Protein AF-A0A957ZVC9-F1 (afdb_monomer)

Foldseek 3Di:
DVVVVVVVVVVVVVVPPPPPVPDPPPQPQEDEDDQPDEACEEAADEHQEYYYNHEYNYEYHYEHQEYEHNYYYPYYYHYDYVYYD

Sequence (85 aa):
MAAAVVLLLMGLLVGSTWTAHAADIVSNEVYRLDADAVVSDDLYVFAREVYIDGKVEGDLVVAAGYVEINGIVTGDVMGAAGGIV

Solvent-accessible surface area (backbone atoms only — not comparable to full-atom values): 4823 Å² total; per-residue (Å²): 115,69,70,63,53,51,54,52,55,54,55,60,65,59,71,65,63,72,79,70,76,74,72,86,78,78,71,53,53,63,45,70,42,52,64,88,41,71,41,87,40,66,44,81,47,78,31,48,29,38,37,35,41,14,37,31,59,22,37,38,39,38,40,28,49,31,39,38,62,78,38,49,64,74,48,56,80,50,76,49,58,79,39,77,88

Structure (mmCIF, N/CA/C/O backbone):
data_AF-A0A957ZVC9-F1
#
_entry.id   AF-A0A957ZVC9-F1
#
loop_
_atom_site.group_PDB
_atom_site.id
_atom_site.type_symbol
_atom_site.label_atom_id
_atom_site.label_alt_id
_atom_site.label_comp_id
_atom_site.label_asym_id
_atom_site.label_entity_id
_atom_site.label_seq_id
_atom_site.pdbx_PDB_ins_code
_atom_site.Cartn_x
_atom_site.Cartn_y
_atom_site.Cartn_z
_atom_site.occupancy
_atom_site.B_iso_or_equiv
_atom_site.auth_seq_id
_atom_site.auth_comp_id
_atom_site.auth_asym_id
_atom_site.auth_atom_id
_atom_site.pdbx_PDB_model_num
ATOM 1 N N . MET A 1 1 ? 65.341 -8.262 -5.019 1.00 61.22 1 MET A N 1
ATOM 2 C CA . MET A 1 1 ? 64.300 -9.215 -4.566 1.00 61.22 1 MET A CA 1
ATOM 3 C C . MET A 1 1 ? 63.135 -8.531 -3.850 1.00 61.22 1 MET A C 1
ATOM 5 O O . MET A 1 1 ? 62.010 -8.803 -4.232 1.00 61.22 1 MET A O 1
ATOM 9 N N . ALA A 1 2 ? 63.358 -7.600 -2.910 1.00 62.16 2 ALA A N 1
ATOM 10 C CA . ALA A 1 2 ? 62.271 -6.940 -2.164 1.00 62.16 2 ALA A CA 1
ATOM 11 C C . ALA A 1 2 ? 61.265 -6.144 -3.031 1.00 62.16 2 ALA A C 1
ATOM 13 O O . ALA A 1 2 ? 60.062 -6.277 -2.844 1.00 62.16 2 ALA A O 1
ATOM 14 N N . ALA A 1 3 ? 61.729 -5.381 -4.030 1.00 65.12 3 ALA A N 1
ATOM 15 C CA . ALA A 1 3 ? 60.847 -4.566 -4.880 1.00 65.12 3 ALA A CA 1
ATOM 16 C C . ALA A 1 3 ? 59.877 -5.394 -5.752 1.00 65.12 3 ALA A C 1
ATOM 18 O O . ALA A 1 3 ? 58.736 -4.994 -5.964 1.00 65.12 3 ALA A O 1
ATOM 19 N N . ALA A 1 4 ? 60.309 -6.573 -6.213 1.00 67.12 4 ALA A N 1
ATOM 20 C CA . ALA A 1 4 ? 59.479 -7.471 -7.020 1.00 67.12 4 ALA A CA 1
ATOM 21 C C . ALA A 1 4 ? 58.355 -8.118 -6.192 1.00 67.12 4 ALA A C 1
ATOM 23 O O . ALA A 1 4 ? 57.247 -8.291 -6.685 1.00 67.12 4 ALA A O 1
ATOM 24 N N . VAL A 1 5 ? 58.626 -8.420 -4.918 1.00 68.50 5 VAL A N 1
ATOM 25 C CA . VAL A 1 5 ? 57.634 -8.974 -3.982 1.00 68.50 5 VAL A CA 1
ATOM 26 C C . VAL A 1 5 ? 56.578 -7.927 -3.623 1.00 68.50 5 VAL A C 1
ATOM 28 O O . VAL A 1 5 ? 55.396 -8.247 -3.569 1.00 68.50 5 VAL A O 1
ATOM 31 N N . VAL A 1 6 ? 56.981 -6.664 -3.450 1.00 69.69 6 VAL A N 1
ATOM 32 C CA . VAL A 1 6 ? 56.053 -5.556 -3.174 1.00 69.69 6 VAL A CA 1
ATOM 33 C C . VAL A 1 6 ? 55.116 -5.303 -4.357 1.00 69.69 6 VAL A C 1
ATOM 35 O O . VAL A 1 6 ? 53.913 -5.189 -4.153 1.00 69.69 6 VAL A O 1
ATOM 38 N N . LEU A 1 7 ? 55.626 -5.292 -5.594 1.00 67.62 7 LEU A N 1
ATOM 39 C CA . LEU A 1 7 ? 54.794 -5.147 -6.798 1.00 67.62 7 LEU A CA 1
ATOM 40 C C . LEU A 1 7 ? 53.786 -6.296 -6.959 1.00 67.62 7 LEU A C 1
ATOM 42 O O . LEU A 1 7 ? 52.648 -6.067 -7.360 1.00 67.62 7 LEU A O 1
ATOM 46 N N . LEU A 1 8 ? 54.185 -7.516 -6.596 1.00 66.00 8 LEU A N 1
ATOM 47 C CA . LEU A 1 8 ? 53.328 -8.700 -6.651 1.00 66.00 8 LEU A CA 1
ATOM 48 C C . LEU A 1 8 ? 52.236 -8.673 -5.564 1.00 66.00 8 LEU A C 1
ATOM 50 O O . LEU A 1 8 ? 51.089 -9.020 -5.836 1.00 66.00 8 LEU A O 1
ATOM 54 N N . LEU A 1 9 ? 52.562 -8.176 -4.366 1.00 62.25 9 LEU A N 1
ATOM 55 C CA . LEU A 1 9 ? 51.599 -7.932 -3.284 1.00 62.25 9 LEU A CA 1
ATOM 56 C C . LEU A 1 9 ? 50.624 -6.792 -3.614 1.00 62.25 9 LEU A C 1
ATOM 58 O O . LEU A 1 9 ? 49.439 -6.897 -3.309 1.00 62.25 9 LEU A O 1
ATOM 62 N N . MET A 1 10 ? 51.092 -5.730 -4.277 1.00 60.69 10 MET A N 1
ATOM 63 C CA . MET A 1 10 ? 50.221 -4.643 -4.737 1.00 60.69 10 MET A CA 1
ATOM 64 C C . MET A 1 10 ? 49.278 -5.104 -5.854 1.00 60.69 10 MET A C 1
ATOM 66 O O . MET A 1 10 ? 48.108 -4.737 -5.840 1.00 60.69 10 MET A O 1
ATOM 70 N N . GLY A 1 11 ? 49.742 -5.957 -6.775 1.00 62.19 11 GLY A N 1
ATOM 71 C CA . GLY A 1 11 ? 48.894 -6.555 -7.813 1.00 62.19 11 GLY A CA 1
ATOM 72 C C . GLY A 1 11 ? 47.787 -7.457 -7.252 1.00 62.19 11 GLY A C 1
ATOM 73 O O . GLY A 1 11 ? 46.677 -7.464 -7.779 1.00 62.19 11 GLY A O 1
ATOM 74 N N . LEU A 1 12 ? 48.052 -8.158 -6.144 1.00 58.88 12 LEU A N 1
ATOM 75 C CA . LEU A 1 12 ? 47.070 -9.016 -5.472 1.00 58.88 12 LEU A CA 1
ATOM 76 C C . LEU A 1 12 ? 45.948 -8.215 -4.782 1.00 58.88 12 LEU A C 1
ATOM 78 O O . LEU A 1 12 ? 44.814 -8.681 -4.725 1.00 58.88 12 LEU A O 1
ATOM 82 N N . LEU A 1 13 ? 46.238 -6.995 -4.315 1.00 56.72 13 LEU A N 1
ATOM 83 C CA . LEU A 1 13 ? 45.269 -6.106 -3.654 1.00 56.72 13 LEU A CA 1
ATOM 84 C C . LEU A 1 13 ? 44.324 -5.378 -4.632 1.00 56.72 13 LEU A C 1
ATOM 86 O O . LEU A 1 13 ? 43.285 -4.873 -4.214 1.00 56.72 13 LEU A O 1
ATOM 90 N N . VAL A 1 14 ? 44.656 -5.328 -5.928 1.00 57.06 14 VAL A N 1
ATOM 91 C CA . VAL A 1 14 ? 43.815 -4.704 -6.973 1.00 57.06 14 VAL A CA 1
ATOM 92 C C . VAL A 1 14 ? 42.833 -5.708 -7.593 1.00 57.06 14 VAL A C 1
ATOM 94 O O . VAL A 1 14 ? 41.772 -5.310 -8.062 1.00 57.06 14 VAL A O 1
ATOM 97 N N . GLY A 1 15 ? 43.143 -7.011 -7.557 1.00 53.44 15 GLY A N 1
ATOM 98 C CA . GLY A 1 15 ? 42.264 -8.078 -8.065 1.00 53.44 15 GLY A CA 1
ATOM 99 C C . GLY A 1 15 ? 41.004 -8.306 -7.223 1.00 53.44 15 GLY A C 1
ATOM 100 O O . GLY A 1 15 ? 40.031 -8.875 -7.707 1.00 53.44 15 GLY A O 1
ATOM 101 N N . SER A 1 16 ? 40.975 -7.795 -5.993 1.00 52.16 16 SER A N 1
ATOM 102 C CA . SER A 1 16 ? 39.750 -7.595 -5.223 1.00 52.16 16 SER A CA 1
ATOM 103 C C . SER A 1 16 ? 39.019 -6.342 -5.706 1.00 52.16 16 SER A C 1
ATOM 105 O O . SER A 1 16 ? 38.687 -5.467 -4.912 1.00 52.16 16 SER A O 1
ATOM 107 N N . THR A 1 17 ? 38.767 -6.230 -7.014 1.00 50.03 17 THR A N 1
ATOM 108 C CA . THR A 1 17 ? 37.658 -5.409 -7.490 1.00 50.03 17 THR A CA 1
ATOM 109 C C . THR A 1 17 ? 36.425 -6.032 -6.884 1.00 50.03 17 THR A C 1
ATOM 111 O O . THR A 1 17 ? 35.993 -7.111 -7.289 1.00 50.03 17 THR A O 1
ATOM 114 N N . TRP A 1 18 ? 35.944 -5.385 -5.834 1.00 58.12 18 TRP A N 1
ATOM 115 C CA . TRP A 1 18 ? 34.693 -5.677 -5.185 1.00 58.12 18 TRP A CA 1
ATOM 116 C C . TRP A 1 18 ? 33.674 -5.879 -6.292 1.00 58.12 18 TRP A C 1
ATOM 118 O O . TRP A 1 18 ? 33.338 -4.942 -7.016 1.00 58.12 18 TRP A O 1
ATOM 128 N N . THR A 1 19 ? 33.217 -7.112 -6.467 1.00 62.44 19 THR A N 1
ATOM 129 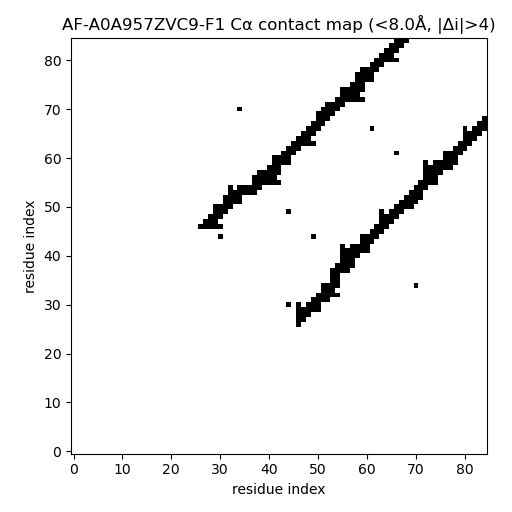C CA . THR A 1 19 ? 31.928 -7.334 -7.092 1.00 62.44 19 THR A CA 1
ATOM 130 C C . THR A 1 19 ? 30.933 -6.672 -6.152 1.00 62.44 19 THR A C 1
ATOM 132 O O . THR A 1 19 ? 30.432 -7.289 -5.217 1.00 62.44 19 THR A O 1
ATOM 135 N N . ALA A 1 20 ? 30.726 -5.367 -6.335 1.00 63.34 20 ALA A N 1
ATOM 136 C CA . ALA A 1 20 ? 29.515 -4.720 -5.898 1.00 63.34 20 ALA A CA 1
ATOM 137 C C . ALA A 1 20 ? 28.417 -5.510 -6.598 1.00 63.34 20 ALA A C 1
ATOM 139 O O . ALA A 1 20 ? 28.338 -5.513 -7.827 1.00 63.34 20 ALA A O 1
ATOM 140 N N . HIS A 1 21 ? 27.660 -6.276 -5.821 1.00 60.22 21 HIS A N 1
ATOM 141 C CA . HIS A 1 21 ? 26.438 -6.884 -6.300 1.00 60.22 21 HIS A CA 1
ATOM 142 C C . HIS A 1 21 ? 25.571 -5.724 -6.798 1.00 60.22 21 HIS A C 1
ATOM 144 O O . HIS A 1 21 ? 25.039 -4.949 -6.004 1.00 60.22 21 HIS A O 1
ATOM 150 N N . ALA A 1 22 ? 25.551 -5.520 -8.119 1.00 62.56 22 ALA A N 1
ATOM 151 C CA . ALA A 1 22 ? 24.598 -4.637 -8.761 1.00 62.56 22 ALA A CA 1
ATOM 152 C C . ALA A 1 22 ? 23.224 -5.141 -8.329 1.00 62.56 22 ALA A C 1
ATOM 154 O O . ALA A 1 22 ? 22.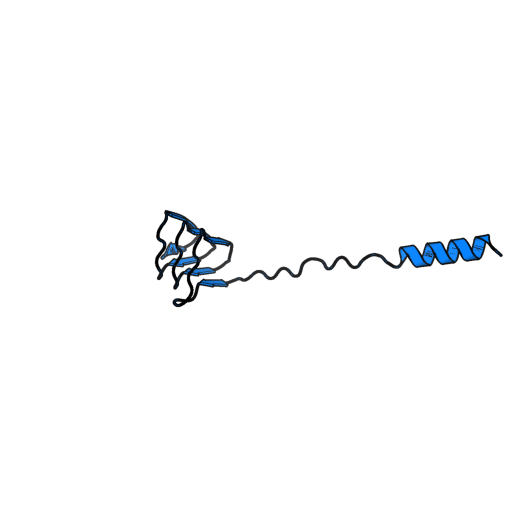972 -6.339 -8.420 1.00 62.56 22 ALA A O 1
ATOM 155 N N . ALA A 1 23 ? 22.435 -4.241 -7.751 1.00 61.03 23 ALA A N 1
ATOM 156 C CA . ALA A 1 23 ? 21.210 -4.529 -7.024 1.00 61.03 23 ALA A CA 1
ATOM 157 C C . ALA A 1 23 ? 20.418 -5.725 -7.579 1.00 61.03 23 ALA A C 1
ATOM 159 O O . ALA A 1 23 ? 2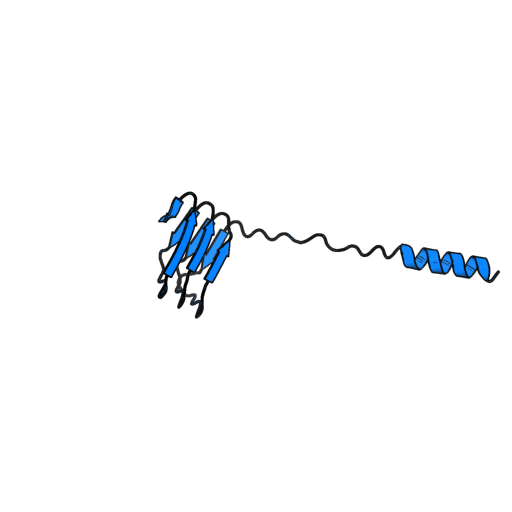0.088 -5.751 -8.766 1.00 61.03 23 ALA A O 1
ATOM 160 N N . ASP A 1 24 ? 20.034 -6.655 -6.702 1.00 49.59 24 ASP A N 1
ATOM 161 C CA . ASP A 1 24 ? 18.865 -7.490 -6.964 1.00 49.59 24 ASP A CA 1
ATOM 162 C C . ASP A 1 24 ? 17.654 -6.555 -6.934 1.00 49.59 24 ASP A C 1
ATOM 164 O O . ASP A 1 24 ? 17.108 -6.225 -5.880 1.00 49.59 24 ASP A O 1
ATOM 168 N N . ILE A 1 25 ? 17.285 -6.038 -8.107 1.00 56.12 25 ILE A N 1
ATOM 169 C CA . ILE A 1 25 ? 16.061 -5.264 -8.281 1.00 56.12 25 ILE A CA 1
ATOM 170 C C . ILE A 1 25 ? 14.916 -6.271 -8.226 1.00 56.12 25 ILE A C 1
ATOM 172 O O . ILE A 1 25 ? 14.461 -6.786 -9.246 1.00 56.12 25 ILE A O 1
ATOM 176 N N . VAL A 1 26 ? 14.456 -6.571 -7.013 1.00 50.81 26 VAL A N 1
ATOM 177 C CA . VAL A 1 26 ? 13.169 -7.230 -6.804 1.00 50.81 26 VAL A CA 1
ATOM 178 C C . VAL A 1 26 ? 12.101 -6.168 -7.039 1.00 50.81 26 VAL A C 1
ATOM 180 O O . VAL A 1 26 ? 11.623 -5.515 -6.115 1.00 50.81 26 VAL A O 1
ATOM 183 N N . SER A 1 27 ? 11.764 -5.933 -8.307 1.00 58.69 27 SER A N 1
ATOM 184 C CA . SER A 1 27 ? 10.544 -5.210 -8.637 1.00 58.69 27 SER A CA 1
ATOM 185 C C . SER A 1 27 ? 9.392 -6.162 -8.356 1.00 58.69 27 SER A C 1
ATOM 187 O O . SER A 1 27 ? 9.067 -7.009 -9.190 1.00 58.69 27 SER A O 1
ATOM 189 N N . ASN A 1 28 ? 8.794 -6.073 -7.171 1.00 63.12 28 ASN A N 1
ATOM 190 C CA . ASN A 1 28 ? 7.493 -6.689 -6.975 1.00 63.12 28 ASN A CA 1
ATOM 191 C C . ASN A 1 28 ? 6.540 -5.997 -7.954 1.00 63.12 28 ASN A C 1
ATOM 193 O O . ASN A 1 28 ? 6.127 -4.859 -7.744 1.00 63.12 28 ASN A O 1
ATOM 197 N N . GLU A 1 29 ? 6.255 -6.656 -9.078 1.00 86.31 29 GLU A N 1
ATOM 198 C CA . GLU A 1 29 ? 5.296 -6.146 -10.055 1.00 86.31 29 GLU A CA 1
ATOM 199 C C . GLU A 1 29 ? 3.931 -5.953 -9.393 1.00 86.31 29 GLU A C 1
ATOM 201 O O . GLU A 1 29 ? 3.215 -5.007 -9.703 1.00 86.31 29 GLU A O 1
ATOM 206 N N . VAL A 1 30 ? 3.615 -6.815 -8.427 1.00 94.44 30 VAL A N 1
ATOM 207 C CA . VAL A 1 30 ? 2.376 -6.782 -7.667 1.00 94.44 30 VAL A CA 1
ATOM 208 C C . VAL A 1 30 ? 2.694 -6.632 -6.183 1.00 94.44 30 VAL A C 1
ATOM 210 O O . VAL A 1 30 ? 3.476 -7.407 -5.623 1.00 94.44 30 VAL A O 1
ATOM 213 N N . TYR A 1 31 ? 2.067 -5.656 -5.536 1.00 95.69 31 TYR A N 1
ATOM 214 C CA . TYR A 1 31 ? 1.966 -5.589 -4.082 1.00 95.69 31 TYR A CA 1
ATOM 215 C C . TYR A 1 31 ? 0.549 -5.980 -3.664 1.00 95.69 31 TYR A C 1
ATOM 217 O O . TYR A 1 31 ? -0.423 -5.484 -4.235 1.00 95.69 31 TYR A O 1
ATOM 225 N N . ARG A 1 32 ? 0.428 -6.859 -2.666 1.00 97.44 32 ARG A N 1
ATOM 226 C CA . ARG A 1 32 ? -0.851 -7.203 -2.046 1.00 97.44 32 ARG A CA 1
ATOM 227 C C . ARG A 1 32 ? -0.730 -7.091 -0.531 1.00 97.44 32 ARG A C 1
ATOM 229 O O . ARG A 1 32 ? 0.171 -7.687 0.052 1.00 97.44 32 ARG A O 1
ATOM 236 N N . LEU A 1 33 ? -1.642 -6.337 0.075 1.00 97.38 33 LEU A N 1
ATOM 237 C CA . LEU A 1 33 ? -1.923 -6.405 1.502 1.00 97.38 33 LEU A CA 1
ATOM 238 C C . LEU A 1 33 ? -3.092 -7.371 1.687 1.00 97.38 33 LEU A C 1
ATOM 240 O O . LEU A 1 33 ? -4.223 -7.009 1.369 1.00 97.38 33 LEU A O 1
ATOM 244 N N . ASP A 1 34 ? -2.808 -8.589 2.147 1.00 98.06 34 ASP A N 1
ATOM 245 C CA . ASP A 1 34 ? -3.818 -9.637 2.324 1.00 98.06 34 ASP A CA 1
ATOM 246 C C . ASP A 1 34 ? -4.914 -9.229 3.322 1.00 98.06 34 ASP A C 1
ATOM 248 O O . ASP A 1 34 ? -4.700 -8.404 4.209 1.00 98.06 34 ASP A O 1
ATOM 252 N N . ALA A 1 35 ? -6.102 -9.822 3.187 1.00 97.81 35 ALA A N 1
ATOM 253 C CA . ALA A 1 35 ? -7.297 -9.435 3.943 1.00 97.81 35 ALA A CA 1
ATOM 254 C C . ALA A 1 35 ? -7.170 -9.584 5.472 1.00 97.81 35 ALA A C 1
ATOM 256 O O . ALA A 1 35 ? -7.877 -8.912 6.222 1.00 97.81 35 ALA A O 1
ATOM 257 N N . ASP A 1 36 ? -6.295 -10.470 5.947 1.00 97.44 36 ASP A N 1
ATOM 258 C CA . ASP A 1 36 ? -6.003 -10.685 7.366 1.00 97.44 36 ASP A CA 1
ATOM 259 C C . ASP A 1 36 ? -4.851 -9.812 7.891 1.00 97.44 36 ASP A C 1
ATOM 261 O O . ASP A 1 36 ? -4.598 -9.783 9.098 1.00 97.44 36 ASP A O 1
ATOM 265 N N . ALA A 1 37 ? -4.174 -9.072 7.010 1.00 98.00 37 ALA A N 1
ATOM 266 C CA . ALA A 1 37 ? -3.075 -8.197 7.375 1.00 98.00 37 ALA A CA 1
ATOM 267 C C . ALA A 1 37 ? -3.569 -6.826 7.863 1.00 98.00 37 ALA A C 1
ATOM 269 O O . ALA A 1 37 ? -4.506 -6.228 7.326 1.00 98.00 37 ALA A O 1
ATOM 270 N N . VAL A 1 38 ? -2.881 -6.305 8.882 1.00 98.25 38 VAL A N 1
ATOM 271 C CA . VAL A 1 38 ? -3.089 -4.957 9.417 1.00 98.25 38 VAL A CA 1
ATOM 272 C C . VAL A 1 38 ? -1.757 -4.219 9.421 1.00 98.25 38 VAL A C 1
ATOM 274 O O . VAL A 1 38 ? -0.788 -4.682 10.024 1.00 98.25 38 VAL A O 1
ATOM 277 N N . VAL A 1 39 ? -1.719 -3.061 8.767 1.00 98.00 39 VAL A N 1
ATOM 278 C CA . VAL A 1 39 ? -0.633 -2.085 8.887 1.00 98.00 39 VAL A CA 1
ATOM 279 C C . VAL A 1 39 ? -1.076 -1.048 9.911 1.00 98.00 39 VAL A C 1
ATOM 281 O O . VAL A 1 39 ? -2.001 -0.289 9.647 1.00 98.00 39 VAL A O 1
ATOM 284 N N . SER A 1 40 ? -0.453 -1.033 11.090 1.00 98.06 40 SER A N 1
ATOM 285 C CA . SER A 1 40 ? -0.821 -0.123 12.192 1.00 98.06 40 SER A CA 1
ATOM 286 C C . SER A 1 40 ? -0.208 1.287 12.080 1.00 98.06 40 SER A C 1
ATOM 288 O O . SER A 1 40 ? 0.016 1.938 13.097 1.00 98.06 40 SER A O 1
ATOM 290 N N . ASP A 1 41 ? 0.123 1.720 10.863 1.00 97.50 41 ASP A N 1
ATOM 291 C CA . ASP A 1 41 ? 0.750 3.008 10.536 1.00 97.50 41 ASP A CA 1
ATOM 292 C C . ASP A 1 41 ? 0.424 3.370 9.071 1.00 97.50 41 ASP A C 1
ATOM 294 O O . ASP A 1 41 ? -0.333 2.655 8.402 1.00 97.50 41 ASP A O 1
ATOM 298 N N . ASP A 1 42 ? 1.023 4.441 8.560 1.00 98.31 42 ASP A N 1
ATOM 299 C CA . ASP A 1 42 ? 0.947 4.836 7.157 1.00 98.31 42 ASP A CA 1
ATOM 300 C C . ASP A 1 42 ? 1.594 3.798 6.221 1.00 98.31 42 ASP A C 1
ATOM 302 O O . ASP A 1 42 ? 2.621 3.178 6.525 1.00 98.31 42 ASP A O 1
ATOM 306 N N . LEU A 1 43 ? 1.030 3.647 5.022 1.00 97.50 43 LEU A N 1
ATOM 307 C CA . LEU A 1 43 ? 1.484 2.700 4.008 1.00 97.50 43 LEU A CA 1
ATOM 308 C C . LEU A 1 43 ? 1.879 3.419 2.709 1.00 97.50 43 LEU A C 1
ATOM 310 O O . LEU A 1 43 ? 1.056 4.067 2.067 1.00 97.50 43 LEU A O 1
ATOM 314 N N . TYR A 1 44 ? 3.135 3.247 2.284 1.00 97.56 44 TYR A N 1
ATOM 315 C CA . TYR A 1 44 ? 3.690 3.821 1.052 1.00 97.56 44 TYR A CA 1
ATOM 316 C C . TYR A 1 44 ? 4.033 2.708 0.059 1.00 97.56 44 TYR A C 1
ATOM 318 O O .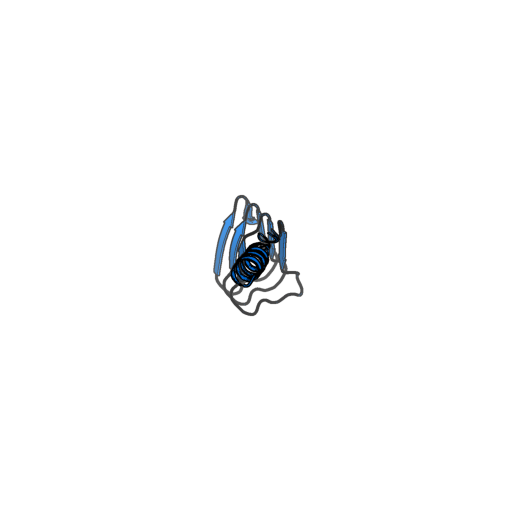 TYR A 1 44 ? 4.916 1.891 0.328 1.00 97.56 44 TYR A O 1
ATOM 32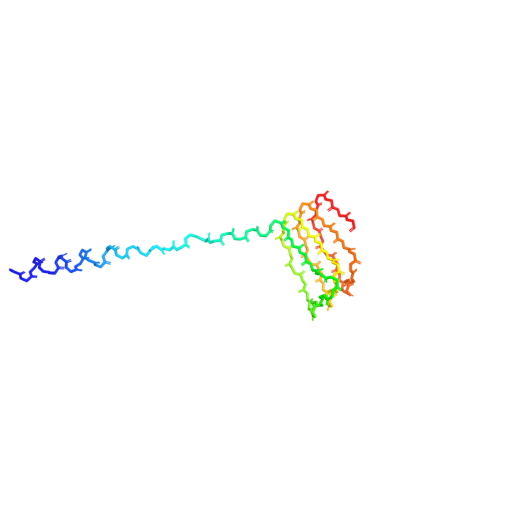6 N N . VAL A 1 45 ? 3.358 2.670 -1.093 1.00 96.00 45 VAL A N 1
ATOM 327 C CA . VAL A 1 45 ? 3.493 1.569 -2.064 1.00 96.00 45 VAL A CA 1
ATOM 328 C C . VAL A 1 45 ? 3.731 2.086 -3.477 1.00 96.00 45 VAL A C 1
ATOM 330 O O . VAL A 1 45 ? 2.964 2.882 -4.016 1.00 96.00 45 VAL A O 1
ATOM 333 N N . PHE A 1 46 ? 4.777 1.552 -4.106 1.00 94.75 46 PHE A N 1
ATOM 334 C CA . PHE A 1 46 ? 5.128 1.807 -5.500 1.00 94.75 46 PHE A CA 1
ATOM 335 C C . PHE A 1 46 ? 5.299 0.466 -6.216 1.00 94.75 46 PHE A C 1
ATOM 337 O O . PHE A 1 46 ? 6.268 -0.251 -5.965 1.00 94.75 46 PHE A O 1
ATOM 344 N N . ALA A 1 47 ? 4.347 0.109 -7.078 1.00 93.94 47 ALA A N 1
ATOM 345 C CA . ALA A 1 47 ? 4.330 -1.170 -7.794 1.00 93.94 47 ALA A CA 1
ATOM 346 C C . ALA A 1 47 ? 3.640 -1.029 -9.161 1.00 93.94 47 ALA A C 1
ATOM 348 O O . ALA A 1 47 ? 3.091 0.022 -9.476 1.00 93.94 47 ALA A O 1
ATOM 349 N N . ARG A 1 48 ? 3.655 -2.070 -10.003 1.00 95.12 48 ARG A N 1
ATOM 350 C CA . ARG A 1 48 ? 2.891 -2.054 -11.267 1.00 95.12 48 ARG A CA 1
ATOM 351 C C . ARG A 1 48 ? 1.395 -2.246 -10.991 1.00 95.12 48 ARG A C 1
ATOM 353 O O . ARG A 1 48 ? 0.583 -1.550 -11.599 1.00 95.12 48 ARG A O 1
ATOM 360 N N . GLU A 1 49 ? 1.054 -3.119 -10.050 1.00 96.44 49 GLU A N 1
ATOM 361 C CA . GLU A 1 49 ? -0.305 -3.374 -9.562 1.00 96.44 49 GLU A CA 1
ATOM 362 C C . GLU A 1 49 ? -0.320 -3.398 -8.027 1.00 96.44 49 GLU A C 1
ATOM 364 O O . GLU A 1 49 ? 0.591 -3.948 -7.401 1.00 96.44 49 GLU A O 1
ATOM 369 N N . VAL A 1 50 ? -1.346 -2.808 -7.414 1.00 97.56 50 VAL A N 1
ATOM 370 C CA . VAL A 1 50 ? -1.510 -2.754 -5.955 1.00 97.56 50 VAL A CA 1
ATOM 371 C C . VAL A 1 50 ? -2.902 -3.232 -5.569 1.00 97.56 50 VAL A C 1
ATOM 373 O O . VAL A 1 50 ? -3.889 -2.703 -6.069 1.00 97.56 50 VAL A O 1
ATOM 376 N N . TYR A 1 51 ? -2.964 -4.194 -4.651 1.00 98.12 51 TYR A N 1
ATOM 377 C CA . TYR A 1 51 ? -4.197 -4.716 -4.064 1.00 98.12 51 TYR A CA 1
ATOM 378 C C . TYR A 1 51 ? -4.176 -4.497 -2.553 1.00 98.12 51 TYR A C 1
ATOM 380 O O . TYR A 1 51 ? -3.296 -5.012 -1.862 1.00 98.12 51 TYR A O 1
ATOM 388 N N . ILE A 1 52 ? -5.126 -3.728 -2.034 1.00 98.25 52 ILE A N 1
ATOM 389 C CA . ILE A 1 52 ? -5.282 -3.478 -0.602 1.00 98.25 52 ILE A CA 1
ATOM 390 C C . ILE A 1 52 ? -6.544 -4.200 -0.143 1.00 98.25 52 ILE A C 1
ATOM 392 O O . ILE A 1 52 ? -7.633 -3.635 -0.191 1.00 98.25 52 ILE A O 1
ATOM 396 N N . ASP A 1 53 ? -6.396 -5.458 0.270 1.00 98.50 53 ASP A N 1
ATOM 397 C CA . ASP A 1 53 ? -7.496 -6.281 0.786 1.00 98.50 53 ASP A CA 1
ATOM 398 C C . ASP A 1 53 ? -7.595 -6.181 2.326 1.00 98.50 53 ASP A C 1
ATOM 400 O O . ASP A 1 53 ? -8.679 -6.324 2.892 1.00 98.50 53 ASP A O 1
ATOM 404 N N . GLY A 1 54 ? -6.471 -5.914 3.004 1.00 98.19 54 GLY A N 1
ATOM 405 C CA . GLY A 1 54 ? -6.362 -5.759 4.461 1.00 98.19 54 GLY A CA 1
ATOM 406 C C . GLY A 1 54 ? -6.648 -4.352 5.004 1.00 98.19 54 GLY A C 1
ATOM 407 O O . GLY A 1 54 ? -7.238 -3.499 4.343 1.00 98.19 54 GLY A O 1
ATOM 408 N N . LYS A 1 55 ? -6.228 -4.090 6.248 1.00 98.62 55 LYS A N 1
ATOM 409 C CA . LYS A 1 55 ? -6.463 -2.807 6.939 1.00 98.62 55 LYS A CA 1
ATOM 410 C C . LYS A 1 55 ? -5.195 -1.952 7.024 1.00 98.62 55 LYS A C 1
ATOM 412 O O . LYS A 1 55 ? -4.146 -2.449 7.423 1.00 98.62 55 LYS A O 1
ATOM 417 N N . VAL A 1 56 ? -5.325 -0.655 6.752 1.00 98.56 56 VAL A N 1
ATOM 418 C CA . VAL A 1 56 ? -4.309 0.378 7.012 1.00 98.56 56 VAL A CA 1
ATOM 419 C C . VAL A 1 56 ? -4.849 1.329 8.082 1.00 98.56 56 VAL A C 1
ATOM 421 O O . VAL A 1 56 ? -5.879 1.975 7.886 1.00 98.56 56 VAL A O 1
ATOM 424 N N . GLU A 1 57 ? -4.185 1.395 9.233 1.00 98.44 57 GLU A N 1
ATOM 425 C CA . GLU A 1 57 ? -4.545 2.256 10.370 1.00 98.44 57 GLU A CA 1
ATOM 426 C C . GLU A 1 57 ? -3.841 3.624 10.309 1.00 98.44 57 GLU A C 1
ATOM 428 O O . GLU A 1 57 ? -3.349 4.128 11.315 1.00 98.44 57 GLU A O 1
ATOM 433 N N . GLY A 1 58 ? -3.791 4.215 9.119 1.00 98.25 58 GLY A N 1
ATOM 434 C CA . GLY A 1 58 ? -3.104 5.467 8.814 1.00 98.25 58 GLY A CA 1
ATOM 435 C C . GLY A 1 58 ? -3.441 5.923 7.399 1.00 98.25 58 GLY A C 1
ATOM 436 O O . GLY A 1 58 ? -4.493 5.547 6.864 1.00 98.25 58 GLY A O 1
ATOM 437 N N . ASP A 1 59 ? -2.546 6.696 6.798 1.00 98.69 59 ASP A N 1
ATOM 438 C CA . ASP A 1 59 ? -2.664 7.166 5.422 1.00 98.69 59 ASP A CA 1
ATOM 439 C C . ASP A 1 59 ? -2.111 6.132 4.428 1.00 98.69 59 ASP A C 1
ATOM 441 O O . ASP A 1 59 ? -1.136 5.427 4.691 1.00 98.69 59 ASP A O 1
ATOM 445 N N . LEU A 1 60 ? -2.714 6.052 3.242 1.00 98.19 60 LEU A N 1
ATOM 446 C CA . LEU A 1 60 ? -2.228 5.239 2.128 1.00 98.19 60 LEU A CA 1
ATOM 447 C C . LEU A 1 60 ? -1.717 6.146 1.009 1.00 98.19 60 LEU A C 1
ATOM 449 O O . LEU A 1 60 ? -2.498 6.823 0.340 1.00 98.19 60 LEU A O 1
ATOM 453 N N . VAL A 1 61 ? -0.413 6.099 0.742 1.00 98.12 61 VAL A N 1
ATOM 454 C CA . VAL A 1 61 ? 0.217 6.763 -0.403 1.00 98.12 61 VAL A CA 1
ATOM 455 C C . VAL A 1 61 ? 0.618 5.713 -1.430 1.00 98.12 61 VAL A C 1
ATOM 457 O O . VAL A 1 61 ? 1.487 4.878 -1.184 1.00 98.12 61 VAL A O 1
ATOM 460 N N . VAL A 1 62 ? -0.002 5.751 -2.607 1.00 97.38 62 VAL A N 1
ATOM 461 C CA . VAL A 1 62 ? 0.171 4.714 -3.628 1.00 97.38 62 VAL A CA 1
ATOM 462 C C . VAL A 1 62 ? 0.414 5.303 -5.013 1.00 97.38 62 VAL A C 1
ATOM 464 O O . VAL A 1 62 ? -0.292 6.206 -5.460 1.00 97.38 62 VAL A O 1
ATOM 467 N N . ALA A 1 63 ? 1.393 4.764 -5.737 1.00 96.44 63 ALA A N 1
ATOM 468 C CA . ALA A 1 63 ? 1.519 5.015 -7.169 1.00 96.44 63 ALA A CA 1
ATOM 469 C C . ALA A 1 63 ? 1.742 3.712 -7.937 1.00 96.44 63 ALA A C 1
ATOM 471 O O . ALA A 1 63 ? 2.692 2.973 -7.665 1.00 96.44 63 ALA A O 1
ATOM 472 N N . ALA A 1 64 ? 0.854 3.435 -8.895 1.00 96.50 64 ALA A N 1
ATOM 473 C CA . ALA A 1 64 ? 0.877 2.193 -9.661 1.00 96.50 64 ALA A CA 1
ATOM 474 C C . ALA A 1 64 ? 0.209 2.309 -11.035 1.00 96.50 64 ALA A C 1
ATOM 476 O O . ALA A 1 64 ? -0.462 3.286 -11.341 1.00 96.50 64 ALA A O 1
ATOM 477 N N . GLY A 1 65 ? 0.370 1.298 -11.890 1.00 97.19 65 GLY A N 1
ATOM 478 C CA . GLY A 1 65 ? -0.414 1.202 -13.125 1.00 97.19 65 GLY A CA 1
ATOM 479 C C . GLY A 1 65 ? -1.896 0.941 -12.835 1.00 97.19 65 GLY A C 1
ATOM 480 O O . GLY A 1 65 ? -2.763 1.571 -13.441 1.00 97.19 65 GLY A O 1
ATOM 481 N N . TYR A 1 66 ? -2.163 0.063 -11.867 1.00 97.50 66 TYR A N 1
ATOM 482 C CA . TYR A 1 66 ? -3.495 -0.296 -11.384 1.00 97.50 66 TYR A CA 1
ATOM 483 C C . TYR A 1 66 ? -3.509 -0.381 -9.853 1.00 97.50 66 TYR A C 1
ATOM 485 O O . TYR A 1 66 ? -2.566 -0.906 -9.258 1.00 97.50 66 TYR A O 1
ATOM 493 N N . VAL A 1 67 ? -4.567 0.135 -9.229 1.00 98.12 67 VAL A N 1
ATOM 494 C CA . VAL A 1 67 ? -4.798 0.085 -7.778 1.00 98.12 67 VAL A CA 1
ATOM 495 C C . VAL A 1 67 ? -6.213 -0.430 -7.516 1.00 98.12 67 VAL A C 1
ATOM 497 O O . VAL A 1 67 ? -7.162 0.062 -8.117 1.00 98.12 67 VAL A O 1
ATOM 500 N N . GLU A 1 68 ? -6.356 -1.380 -6.601 1.00 98.19 68 GLU A N 1
ATOM 501 C CA . GLU A 1 68 ? -7.644 -1.887 -6.122 1.00 98.19 68 GLU A CA 1
ATOM 502 C C . GLU A 1 68 ? -7.664 -1.864 -4.595 1.00 98.19 68 GLU A C 1
ATOM 504 O O . GLU A 1 68 ? -6.769 -2.421 -3.951 1.00 98.19 68 GLU A O 1
ATOM 509 N N . ILE A 1 69 ? -8.663 -1.196 -4.014 1.00 97.88 69 ILE A N 1
ATOM 510 C CA . ILE A 1 69 ? -8.786 -1.036 -2.560 1.00 97.88 69 ILE A CA 1
ATOM 511 C C . ILE A 1 69 ? -10.100 -1.670 -2.095 1.00 97.88 69 ILE A C 1
ATOM 513 O O . ILE A 1 69 ? -11.155 -1.041 -2.108 1.00 97.88 69 ILE A O 1
ATOM 517 N N . ASN A 1 70 ? -10.019 -2.922 -1.643 1.00 98.06 70 ASN A N 1
ATOM 518 C CA . ASN A 1 70 ? -11.145 -3.673 -1.072 1.00 98.06 70 ASN A CA 1
ATOM 519 C C . ASN A 1 70 ? -11.226 -3.557 0.461 1.00 98.06 70 ASN A C 1
ATOM 521 O O . ASN A 1 70 ? -12.274 -3.806 1.059 1.00 98.06 70 ASN A O 1
ATOM 525 N N . GLY A 1 71 ? -10.100 -3.232 1.093 1.00 97.25 71 GLY A N 1
ATOM 526 C CA . GLY A 1 71 ? -9.920 -3.154 2.533 1.00 97.25 71 GLY A CA 1
ATOM 527 C C . GLY A 1 71 ? -10.323 -1.813 3.151 1.00 97.25 71 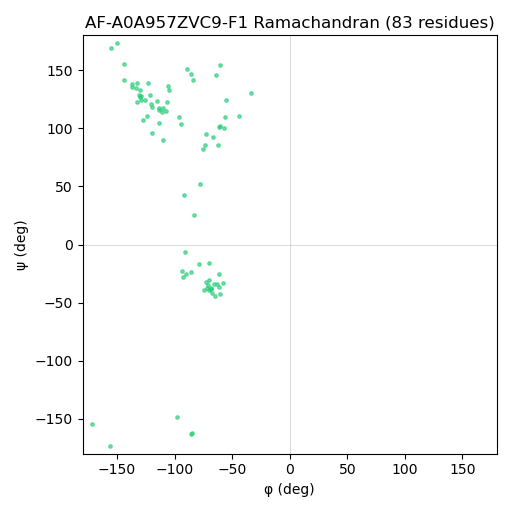GLY A C 1
ATOM 528 O O . GLY A 1 71 ? -11.054 -1.015 2.564 1.00 97.25 71 GLY A O 1
ATOM 529 N N . ILE A 1 72 ? -9.844 -1.555 4.372 1.00 97.94 72 ILE A N 1
ATOM 530 C CA . ILE A 1 72 ? -10.168 -0.334 5.130 1.00 97.94 72 ILE A CA 1
ATOM 531 C C . ILE A 1 72 ? -8.905 0.500 5.325 1.00 97.94 72 ILE A C 1
ATOM 533 O O . ILE A 1 72 ? -7.952 0.031 5.944 1.00 97.94 72 ILE A O 1
ATOM 537 N N . VAL A 1 73 ? -8.943 1.756 4.885 1.00 98.19 73 VAL A N 1
ATOM 538 C CA . VAL A 1 73 ? -7.955 2.791 5.224 1.00 98.19 73 VAL A CA 1
ATOM 539 C C . VAL A 1 73 ? -8.620 3.761 6.197 1.00 98.19 73 VAL A C 1
ATOM 541 O O . VAL A 1 73 ? -9.701 4.273 5.905 1.00 98.19 73 VAL A O 1
ATOM 544 N N . THR A 1 74 ? -8.043 3.958 7.384 1.00 98.44 74 THR A N 1
ATOM 545 C CA . THR A 1 74 ? -8.649 4.835 8.404 1.00 98.44 74 THR A CA 1
ATOM 546 C C . THR A 1 74 ? -8.286 6.308 8.239 1.00 98.44 74 THR A C 1
ATOM 548 O O . THR A 1 74 ? -9.014 7.151 8.762 1.00 98.44 74 THR A O 1
ATOM 551 N N . GLY A 1 75 ? -7.164 6.601 7.577 1.00 98.19 75 GLY A N 1
ATOM 552 C CA . GLY A 1 75 ? -6.724 7.946 7.209 1.00 98.19 75 GLY A CA 1
ATOM 553 C C . GLY A 1 75 ? -7.077 8.307 5.765 1.00 98.19 75 GLY A C 1
ATOM 554 O O . GLY A 1 75 ? -8.089 7.853 5.224 1.00 98.19 75 GLY A O 1
ATOM 555 N N . ASP A 1 76 ? -6.229 9.123 5.143 1.00 98.50 76 ASP A N 1
ATOM 556 C CA . ASP A 1 76 ? -6.402 9.611 3.777 1.00 98.50 76 ASP A CA 1
ATOM 557 C C . ASP A 1 76 ? -5.771 8.670 2.738 1.00 98.50 76 ASP A C 1
ATOM 559 O O . ASP A 1 76 ? -4.771 7.995 2.981 1.00 98.50 76 ASP A O 1
ATOM 563 N N . VAL A 1 77 ? -6.335 8.658 1.526 1.00 97.69 77 VAL A N 1
ATOM 564 C CA . VAL A 1 77 ? -5.763 7.942 0.375 1.00 97.69 77 VAL A CA 1
ATOM 565 C C . VAL A 1 77 ? -5.238 8.949 -0.643 1.00 97.69 77 VAL A C 1
ATOM 567 O O . VAL A 1 77 ? -5.997 9.717 -1.235 1.00 97.69 77 VAL A O 1
ATOM 570 N N . MET A 1 78 ? -3.932 8.908 -0.891 1.00 98.06 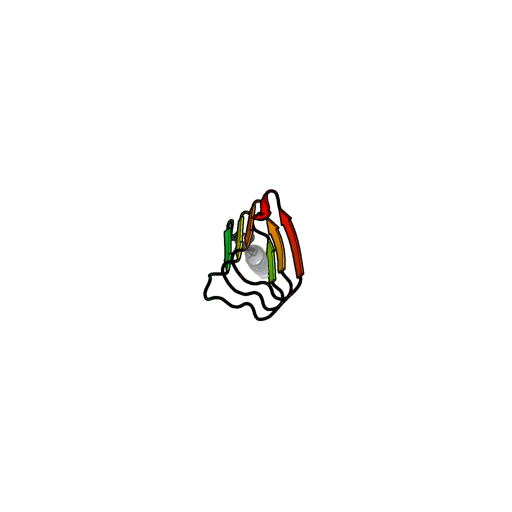78 MET A N 1
ATOM 571 C CA . MET A 1 78 ? -3.240 9.706 -1.901 1.00 98.06 78 MET A CA 1
ATOM 572 C C . MET A 1 78 ? -2.706 8.782 -2.994 1.00 98.06 78 MET A C 1
ATOM 574 O O . MET A 1 78 ? -1.717 8.075 -2.808 1.00 98.06 78 MET A O 1
ATOM 578 N N . GLY A 1 79 ? -3.378 8.782 -4.147 1.00 95.56 79 GLY A N 1
ATOM 579 C CA . GLY A 1 79 ? -3.116 7.838 -5.232 1.00 95.56 79 GLY A CA 1
ATOM 580 C C . GLY A 1 79 ? -2.777 8.498 -6.567 1.00 95.56 79 GLY A C 1
ATOM 581 O O . GLY A 1 79 ? -3.438 9.452 -6.977 1.00 95.56 79 GLY A O 1
ATOM 582 N N . ALA A 1 80 ? -1.803 7.941 -7.287 1.00 96.75 80 ALA A N 1
ATOM 583 C CA . ALA A 1 80 ? -1.593 8.201 -8.711 1.00 96.75 80 ALA A CA 1
ATOM 584 C C . ALA A 1 80 ? -1.611 6.878 -9.486 1.00 96.75 80 ALA A C 1
ATOM 586 O O . ALA A 1 80 ? -0.695 6.066 -9.349 1.00 96.75 80 ALA A O 1
ATOM 587 N N . ALA A 1 81 ? -2.648 6.658 -10.300 1.00 96.81 81 ALA A N 1
ATOM 588 C CA . ALA A 1 81 ? -2.792 5.414 -11.047 1.00 96.81 81 ALA A CA 1
ATOM 589 C C . ALA A 1 81 ? -3.391 5.579 -12.445 1.00 96.81 81 ALA A C 1
ATOM 591 O O . ALA A 1 81 ? -4.125 6.530 -12.711 1.00 96.81 81 ALA A O 1
ATOM 592 N N . GLY A 1 82 ? -3.078 4.631 -13.335 1.00 97.06 82 GLY A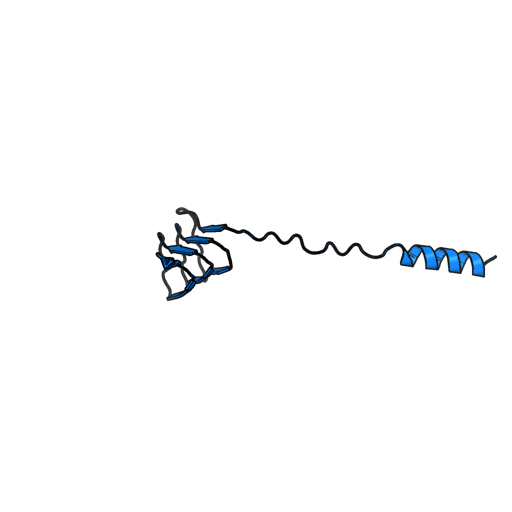 N 1
ATOM 593 C CA . GLY A 1 82 ? -3.717 4.523 -14.650 1.00 97.06 82 GLY A CA 1
ATOM 594 C C . GLY A 1 82 ? -5.161 4.017 -14.560 1.00 97.06 82 GLY A C 1
ATOM 595 O O . GLY A 1 82 ? -6.012 4.441 -15.340 1.00 97.06 82 GLY A O 1
ATOM 596 N N . GLY A 1 83 ? -5.441 3.158 -13.578 1.00 96.06 83 GLY A N 1
ATOM 597 C CA . GLY A 1 83 ? -6.783 2.748 -13.170 1.00 96.06 83 GLY A CA 1
ATOM 598 C C . GLY A 1 83 ? -6.852 2.545 -11.658 1.00 96.06 83 GLY A C 1
ATOM 599 O O . GLY A 1 83 ? -5.895 2.048 -11.064 1.00 96.06 83 GLY A O 1
ATOM 600 N N . ILE A 1 84 ? -7.967 2.949 -11.051 1.00 94.62 84 ILE A N 1
ATOM 601 C CA . ILE A 1 84 ? -8.244 2.762 -9.624 1.00 94.62 84 ILE A CA 1
ATOM 602 C C . ILE A 1 84 ? -9.696 2.318 -9.431 1.00 94.62 84 ILE A C 1
ATOM 604 O O . ILE A 1 84 ? -10.586 2.867 -10.092 1.00 94.62 84 ILE A O 1
ATOM 608 N N . VAL A 1 85 ? -9.909 1.317 -8.575 1.00 93.56 85 VAL A N 1
ATOM 609 C CA . VAL A 1 85 ? -11.225 0.764 -8.214 1.00 93.56 85 VAL A CA 1
ATOM 610 C C . VAL A 1 85 ? -11.359 0.685 -6.701 1.00 93.56 85 VAL A C 1
ATOM 612 O O . VAL A 1 85 ? -10.375 0.267 -6.044 1.00 93.56 85 VAL A O 1
#

Secondary structure (DSSP, 8-state):
-HHHHHHHHHHHHHS-------------SEEEE-TT-EESS-EEEEEEEEEE-SEESS-EEEEEEEEEE-SEESS-EEEEEEEE-

Mean predicted aligned error: 11.64 Å

Nearest PDB structures (foldseek):
  6rib-assembly1_A  TM=8.583E-01  e=2.968E+00  Thermus thermophilus HB8
  6ria-assembly1_P  TM=4.735E-01  e=3.337E+00  Thermus thermophilus

Radius of gyration: 24.06 Å; Cα contacts (8 Å, |Δi|>4): 157; chains: 1; bounding box: 76×20×27 Å

pLDDT: mean 84.97, std 17.67, range [49.59, 98.69]

=== Feature glossary ===
The record interleaves many kinds of information about one protein. Here is each kind framed as the question it answers.

Q: What does the local fold look like, residue by residue?
A: The Foldseek 3Di string encodes local tertiary geometry as a 20-letter alphabet — one character per residue — derived from the relative positions of nearby Cα atoms. Unlike the amino-acid sequence, 3Di is a direct function of the 3D structure, so two proteins with the same fold have similar 3Di strings even at low sequence identity.

Q: Which residues are in helices, strands, or loops?
A: The SS8 string is DSSP's per-residue secondary-structure call. α-helix (H) means an i→i+4 H-bond ladder; β-strand (E) means the residue participates in a β-sheet; 3₁₀ (G) and π (I) are tighter and wider helices; T/S are turns/bends; '-' is loop.

Q: How big and how compact is the whole molecule?
A: Radius of gyration (Rg) is the root-mean-square distance of Cα atoms from their centroid — a single number for overall size and compactness. A globular domain of N residues has Rg ≈ 2.2·N^0.38 Å; an extended or disordered chain has a much larger Rg. The Cα contact count is the number of residue pairs whose Cα atoms are within 8 Å and are more than four positions apart in sequence — a standard proxy for tertiary packing density. The bounding box is the smallest axis-aligned box enclosing all Cα atoms.

Q: Where is each backbone atom in 3D?
A: Structure coordinates are given as an mmCIF _atom_site loop: one row per atom with element, residue name, chain id, sequence number, and x/y/z position in Å. Only the four main-chain atoms per residue are included here; side chains are omitted to keep the record compact.

Q: What is the amino-acid chain?
A: Primary structure: the covalent order of the twenty standard amino acids along the backbone. Two proteins with the same sequence will (almost always) fold to the same structure; two with 30% identity often share a fold but not the details.

Q: What if only a Cα trace is available?
A: Three-state secondary structure (P-SEA) collapses the eight DSSP classes into helix (a), strand (b), and coil (c). P-SEA assigns these from Cα geometry alone — distances and angles — without requiring backbone oxygens, so it works on any Cα trace.

Q: What fa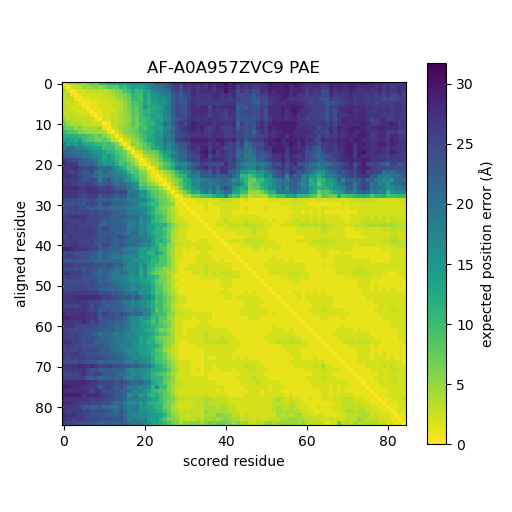mily and function is it annotated with?
A: Database cross-references. InterPro integrates a dozen domain/family signature databases into unified entries with residue-range hits. GO terms attach function/process/location labels with evidence codes. CATH codes position the fold in a four-level structural taxonomy. Organism is the NCBI-taxonomy species name.

Q: How confident is the AlphaFold model at each residue?
A: pLDDT is the predicted lDDT-Cα score: AlphaFold's confidence that the local environment of each residue (all inter-atomic distances within 15 Å) is correctly placed. It is a per-residue number between 0 and 100, with higher meaning more reliable.

Q: How mobile is each atom in the crystal?
A: B-factor (Debye–Waller factor) reflects atomic displacement in the crystal lattice. It is an experimental observable (units Å²), not a prediction; low values mean the atom is pinned down, high values mean it moves or is heterogeneous across the crystal.

Q: Which residues are buried vs exposed?
A: SASA measures how much of the protein is reachable by solvent. It is computed by rolling a water-sized probe over the atomic surface and summing the exposed area (Å²). Per-residue SASA distinguishes core (buried, low SASA) from surface (exposed, high SASA) residues; total SASA is a whole-molecule size measure.

Q: What do the diagnostic plots show?
A: Plot images: a contact map (which residues are close in 3D, as an N×N binary image), a Ramachandran scatter (backbone torsion angles, revealing secondary-structure composition at a glance), and — for AlphaFold structures — a PAE heatmap (pairwise prediction confidence).

Q: What known structures does this most resemble?
A: The Foldseek neighbor list gives the closest experimentally determined structures in the PDB, ranked by structural alignment. TM-score near 1 means near-identical fold; near 0.3 means only rough topology match. This is how one finds what a novel AlphaFold prediction most resembles in the solved-structure universe.

Q: Are the domains correctly placed relative to each other?
A: Predicted aligned error is AlphaFold's pairwise confidence. Unlike pLDDT (per-residue), PAE is per-residue-pair and captures whether two parts of the structure are correctly placed relative to each other. Units are ångströms of expected positional error.

Q: What do the rendered images show?
A: Structure images are PyMOL renders from six orthogonal camera directions. Cartoon representation draws helices as coils and strands as arrows; sticks shows the backbone as bonds; surface shows the solvent-excluded envelope. Rainbow coloring maps sequence position to hue (blue→red, N→C); chain coloring assigns a distinct color per polypeptide.

Q: What are the backbone torsion angles?
A: φ (phi) and ψ (psi) are the two rotatable backbone dihedrals per residue: φ is the C(i-1)–N–Cα–C torsion, ψ is the N–Cα–C–N(i+1) torsion, both in degrees on (−180°, 180°]. α-helical residues cluster near (−60°, −45°); β-strand residues near (−120°, +130°). A Ramachandran plot is simply a scatter of (φ, ψ) for every residue.